Protein AF-A0A7J5AEV9-F1 (afdb_monomer)

Radius of gyration: 16.2 Å; Cα contacts (8 Å, |Δi|>4): 139; chains: 1; bounding box: 48×32×50 Å

Solvent-accessible surface area (backbone atoms only — not comparable to full-atom values): 7048 Å² total; per-residue (Å²): 136,85,91,81,71,64,70,65,54,56,53,51,50,52,52,42,38,52,51,50,50,50,50,41,30,65,71,65,74,42,58,64,68,61,49,69,69,50,55,72,61,55,39,52,50,54,49,26,54,70,43,71,41,33,68,65,60,51,16,63,55,72,72,44,56,64,67,58,43,52,53,44,46,53,51,30,40,75,67,71,52,34,41,65,24,74,56,64,43,65,37,94,74,81,66,45,72,33,46,35,30,33,42,41,72,84,49,37,65,60,33,65,51,51,88,69,76,84,76,80,85,126

Foldseek 3Di:
DDPDDPPVLVVLLVVLLVVLQVQLCVQVVDDLVVLVVDDPLSNLLSSQARDWDALVSSCVSNVHDSVVSVVSQVVCVVVVQKDWAPFFDQDPRSSDGHTTMHRDPVCRVVRPPDPPPVPPPD

Mean predicted aligned error: 10.45 Å

pLDDT: mean 71.99, std 12.47, range [35.88, 85.69]

Structure (mmCIF, N/CA/C/O backbone):
data_AF-A0A7J5AEV9-F1
#
_entry.id   AF-A0A7J5AEV9-F1
#
loop_
_atom_site.grou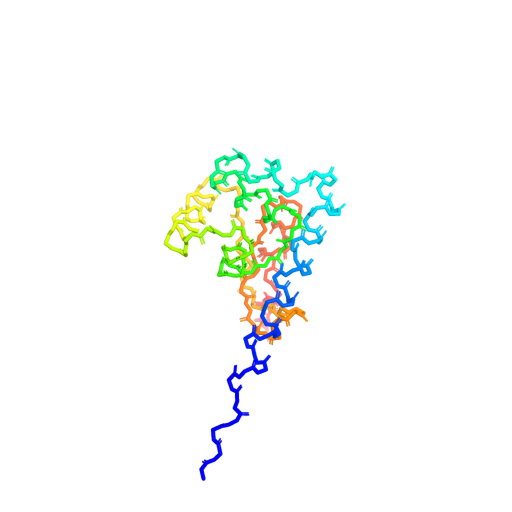p_PDB
_atom_site.id
_atom_site.type_symbol
_atom_site.label_atom_id
_atom_site.label_alt_id
_atom_site.label_comp_id
_atom_site.label_asym_id
_atom_site.label_entity_id
_atom_site.label_seq_id
_atom_site.pdbx_PDB_ins_code
_atom_site.Cartn_x
_atom_site.Cartn_y
_atom_site.Cartn_z
_atom_site.occupancy
_atom_site.B_iso_or_equiv
_atom_site.auth_seq_id
_atom_site.auth_comp_id
_atom_site.auth_asym_id
_atom_site.auth_atom_id
_atom_site.pdbx_PDB_model_num
ATOM 1 N N . MET A 1 1 ? 38.679 2.923 -0.837 1.00 39.59 1 MET A N 1
ATOM 2 C CA . MET A 1 1 ? 37.404 2.187 -0.677 1.00 39.59 1 MET A CA 1
ATOM 3 C C . MET A 1 1 ? 36.369 3.165 -0.130 1.00 39.59 1 MET A C 1
ATOM 5 O O . MET A 1 1 ? 36.384 3.442 1.059 1.00 39.59 1 MET A O 1
ATOM 9 N N . ASN A 1 2 ? 35.557 3.785 -0.996 1.00 35.88 2 ASN A N 1
ATOM 10 C CA . ASN A 1 2 ? 34.612 4.836 -0.594 1.00 35.88 2 ASN A CA 1
ATOM 11 C C . ASN A 1 2 ? 33.258 4.231 -0.199 1.00 35.88 2 ASN A C 1
ATOM 13 O O . ASN A 1 2 ? 32.458 3.857 -1.054 1.00 35.88 2 ASN A O 1
ATOM 17 N N . TYR A 1 3 ? 32.999 4.165 1.107 1.00 46.38 3 TYR A N 1
ATOM 18 C CA . TYR A 1 3 ? 31.670 3.937 1.671 1.00 46.38 3 TYR A CA 1
ATOM 19 C C . TYR A 1 3 ? 30.887 5.258 1.656 1.00 46.38 3 TYR A C 1
ATOM 21 O O . TYR A 1 3 ? 30.828 5.980 2.646 1.00 46.38 3 TYR A O 1
ATOM 29 N N . THR A 1 4 ? 30.289 5.610 0.518 1.00 42.88 4 THR A N 1
ATOM 30 C CA . THR A 1 4 ? 29.416 6.799 0.416 1.00 42.88 4 THR A CA 1
ATOM 31 C C . THR A 1 4 ? 28.179 6.495 -0.430 1.00 42.88 4 THR A C 1
ATOM 33 O O . THR A 1 4 ? 27.828 7.232 -1.338 1.00 42.88 4 THR A O 1
ATOM 36 N N . GLY A 1 5 ? 27.522 5.361 -0.165 1.00 48.19 5 GLY A N 1
ATOM 37 C CA . GLY A 1 5 ? 26.313 4.947 -0.895 1.00 48.19 5 GLY A CA 1
ATOM 38 C C . GLY A 1 5 ? 25.011 4.987 -0.089 1.00 48.19 5 GLY A C 1
ATOM 39 O O . GLY A 1 5 ? 23.938 5.057 -0.672 1.00 48.19 5 GLY A O 1
ATOM 40 N N . ASN A 1 6 ? 25.063 4.952 1.247 1.00 52.69 6 ASN A N 1
ATOM 41 C CA . ASN A 1 6 ? 23.905 4.474 2.019 1.00 52.69 6 ASN A CA 1
ATOM 42 C C . ASN A 1 6 ? 22.954 5.579 2.541 1.00 52.69 6 ASN A C 1
ATOM 44 O O . ASN A 1 6 ? 21.743 5.379 2.608 1.00 52.69 6 ASN A O 1
ATOM 48 N N . ASN A 1 7 ? 23.454 6.782 2.857 1.00 55.44 7 ASN A N 1
ATOM 49 C CA . ASN A 1 7 ? 22.615 7.838 3.458 1.00 55.44 7 ASN A CA 1
ATOM 50 C C . ASN A 1 7 ? 21.600 8.462 2.478 1.00 55.44 7 ASN A C 1
ATOM 52 O O . ASN A 1 7 ? 20.460 8.730 2.855 1.00 55.44 7 ASN A O 1
ATOM 56 N N . ASN A 1 8 ? 21.973 8.635 1.205 1.00 61.91 8 ASN A N 1
ATOM 57 C CA . ASN A 1 8 ? 21.082 9.222 0.199 1.00 61.91 8 ASN A CA 1
ATOM 58 C C . ASN A 1 8 ? 19.903 8.303 -0.157 1.00 61.91 8 ASN A C 1
ATOM 60 O O . ASN A 1 8 ? 18.787 8.784 -0.338 1.00 61.91 8 ASN A O 1
ATOM 64 N N . GLU A 1 9 ? 20.120 6.986 -0.230 1.00 63.59 9 GLU A N 1
ATOM 65 C CA . GLU A 1 9 ? 19.064 6.026 -0.580 1.00 63.59 9 GLU A CA 1
ATOM 66 C C . GLU A 1 9 ? 17.974 5.968 0.498 1.00 63.59 9 GLU A C 1
ATOM 68 O O . GLU A 1 9 ? 16.781 5.992 0.191 1.00 63.59 9 GLU A O 1
ATOM 73 N N . ASN A 1 10 ? 18.377 5.975 1.770 1.00 67.81 10 ASN A N 1
ATOM 74 C CA . ASN A 1 10 ? 17.457 5.942 2.903 1.00 67.81 10 ASN A CA 1
ATOM 75 C C . ASN A 1 10 ? 16.601 7.218 2.987 1.00 67.81 10 ASN A C 1
ATOM 77 O O . ASN A 1 10 ? 15.395 7.161 3.239 1.00 67.81 10 ASN A O 1
ATOM 81 N N . GLN A 1 11 ? 17.203 8.377 2.711 1.00 71.62 11 GLN A N 1
ATOM 82 C CA . GLN A 1 11 ? 16.485 9.648 2.660 1.00 71.62 11 GLN A CA 1
ATOM 83 C C . GLN A 1 11 ? 15.500 9.693 1.485 1.00 71.62 11 GLN A C 1
ATOM 85 O O . GLN A 1 11 ? 14.344 10.072 1.669 1.00 71.62 11 GLN A O 1
ATOM 90 N N . ARG A 1 12 ? 15.905 9.194 0.310 1.00 70.25 12 ARG A N 1
ATOM 91 C CA . ARG A 1 12 ? 15.020 9.056 -0.855 1.00 70.25 12 ARG A CA 1
ATOM 92 C C . ARG A 1 12 ? 13.844 8.129 -0.570 1.00 70.25 12 ARG A C 1
ATOM 94 O O . ARG A 1 12 ? 12.716 8.478 -0.896 1.00 70.25 12 ARG A O 1
ATOM 101 N N . ARG A 1 13 ? 14.073 6.984 0.083 1.00 71.12 13 ARG A N 1
ATOM 102 C CA . ARG A 1 13 ? 12.993 6.077 0.502 1.00 71.12 13 ARG A CA 1
ATOM 103 C C . ARG A 1 13 ? 11.998 6.783 1.421 1.00 71.12 13 ARG A C 1
ATOM 105 O O . ARG A 1 13 ? 10.802 6.729 1.161 1.00 71.12 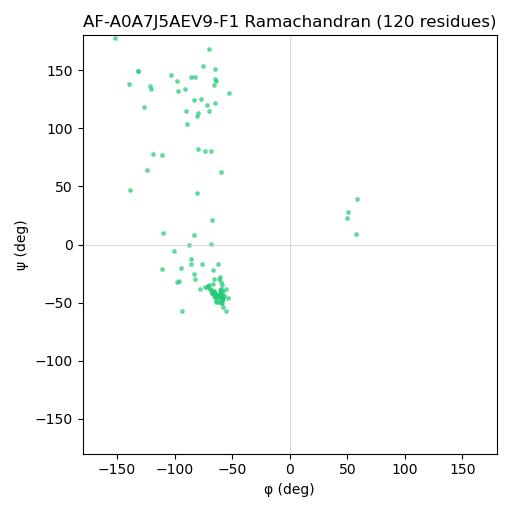13 ARG A O 1
ATOM 112 N N . LYS A 1 14 ? 12.463 7.515 2.437 1.00 77.12 14 LYS A N 1
ATOM 113 C CA . LYS A 1 14 ? 11.576 8.279 3.337 1.00 77.12 14 LYS A CA 1
ATOM 114 C C . LYS A 1 14 ? 10.746 9.332 2.596 1.00 77.12 14 LYS A C 1
ATOM 116 O O . LYS A 1 14 ? 9.552 9.465 2.863 1.00 77.12 14 LYS A O 1
ATOM 121 N N . GLU A 1 15 ? 11.353 10.045 1.652 1.00 79.88 15 GLU A N 1
ATOM 122 C CA . GLU A 1 15 ? 10.671 11.031 0.802 1.00 79.88 15 GLU A CA 1
ATOM 123 C C . GLU A 1 15 ? 9.588 10.371 -0.064 1.00 79.88 15 GLU A C 1
ATOM 125 O O . GLU A 1 15 ? 8.454 10.848 -0.124 1.00 79.88 15 GLU A O 1
ATOM 130 N N . VAL A 1 16 ? 9.903 9.220 -0.662 1.00 77.81 16 VAL A N 1
ATOM 131 C CA . VAL A 1 16 ? 8.960 8.403 -1.437 1.00 77.81 16 VAL A CA 1
ATOM 132 C C . VAL A 1 16 ? 7.773 7.962 -0.586 1.00 77.81 16 VAL A C 1
ATOM 134 O O . VAL A 1 16 ? 6.628 8.156 -0.990 1.00 77.81 16 VAL A O 1
ATOM 137 N N . LEU A 1 17 ? 8.025 7.423 0.609 1.00 80.50 17 LEU A N 1
ATOM 138 C CA . LEU A 1 17 ? 6.965 7.002 1.526 1.00 80.50 17 LEU A CA 1
ATOM 139 C C . LEU A 1 17 ? 6.067 8.187 1.907 1.00 80.50 17 LEU A C 1
ATOM 141 O O . LEU A 1 17 ? 4.845 8.060 1.955 1.00 80.50 17 LEU A O 1
ATOM 145 N N . LYS A 1 18 ? 6.652 9.370 2.121 1.00 83.25 18 LYS A N 1
ATOM 146 C CA . LYS A 1 18 ? 5.907 10.599 2.426 1.00 83.25 18 LYS A CA 1
ATOM 147 C C . LYS A 1 18 ? 5.043 11.058 1.247 1.00 83.25 18 LYS A C 1
ATOM 149 O O . LYS A 1 18 ? 3.902 11.467 1.463 1.00 83.25 18 LYS A O 1
ATOM 154 N N . LEU A 1 19 ? 5.555 10.974 0.018 1.00 82.94 19 LEU A N 1
ATOM 155 C CA . LEU A 1 19 ? 4.791 11.266 -1.198 1.00 82.94 19 LEU A CA 1
ATOM 156 C C . LEU A 1 19 ? 3.635 10.283 -1.380 1.00 82.94 19 LEU A C 1
ATOM 158 O O . LEU A 1 19 ? 2.516 10.722 -1.631 1.00 82.94 19 LEU A O 1
ATOM 162 N N . MET A 1 20 ? 3.871 8.986 -1.172 1.00 80.69 20 MET A N 1
ATOM 163 C CA . MET A 1 20 ? 2.818 7.972 -1.231 1.00 80.69 20 MET A CA 1
ATOM 164 C C . MET A 1 20 ? 1.737 8.223 -0.180 1.00 80.69 20 MET A C 1
ATOM 166 O O . MET A 1 20 ? 0.560 8.223 -0.517 1.00 80.69 20 MET A O 1
ATOM 170 N N . ARG A 1 21 ? 2.099 8.537 1.072 1.00 83.00 21 ARG A N 1
ATOM 171 C CA . ARG A 1 21 ? 1.105 8.914 2.096 1.00 83.00 21 ARG A CA 1
ATOM 172 C C . ARG A 1 21 ? 0.257 10.108 1.656 1.00 83.00 21 ARG A C 1
ATOM 174 O O . ARG A 1 21 ? -0.962 10.066 1.796 1.00 83.00 21 ARG A O 1
ATOM 181 N N . LYS A 1 22 ? 0.882 11.147 1.092 1.00 83.69 22 LYS A N 1
ATOM 182 C CA . LYS A 1 22 ? 0.164 12.320 0.565 1.00 83.69 22 LYS A CA 1
ATOM 183 C C . LYS A 1 22 ? -0.763 11.962 -0.596 1.00 83.69 22 LYS A C 1
ATOM 185 O O . LYS A 1 22 ? -1.889 12.444 -0.622 1.00 83.69 22 LYS A O 1
ATOM 190 N N . GLU A 1 23 ? -0.314 11.127 -1.528 1.00 82.62 23 GLU A N 1
ATOM 191 C CA . GLU A 1 23 ? -1.124 10.631 -2.649 1.00 82.62 23 GLU A CA 1
ATOM 192 C C . GLU A 1 23 ? -2.331 9.821 -2.160 1.00 82.62 23 GLU A C 1
ATOM 194 O O . GLU A 1 23 ? -3.440 10.064 -2.633 1.00 82.62 23 GLU A O 1
ATOM 199 N N . ILE A 1 24 ? -2.152 8.929 -1.172 1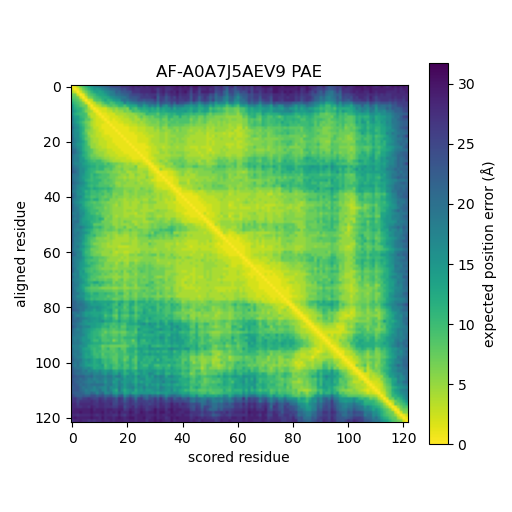.00 81.00 24 ILE A N 1
ATOM 200 C CA . ILE A 1 24 ? -3.260 8.171 -0.567 1.00 81.00 24 ILE A CA 1
ATOM 201 C C . ILE A 1 24 ? -4.286 9.144 0.001 1.00 81.00 24 ILE A C 1
ATOM 203 O O . ILE A 1 24 ? -5.442 9.056 -0.383 1.00 81.00 24 ILE A O 1
ATOM 207 N N . VAL A 1 25 ? -3.876 10.089 0.854 1.00 83.50 25 VAL A N 1
ATOM 208 C CA . VAL A 1 25 ? -4.785 11.076 1.472 1.00 83.50 25 VAL A CA 1
ATOM 209 C C . VAL A 1 25 ? -5.485 11.934 0.416 1.00 83.50 25 VAL A C 1
ATOM 211 O O . VAL A 1 25 ? -6.688 12.176 0.495 1.00 83.50 25 VAL A O 1
ATOM 214 N N . LYS A 1 26 ? -4.750 12.367 -0.614 1.00 83.44 26 LYS A N 1
ATOM 215 C CA . LYS A 1 26 ? -5.285 13.195 -1.700 1.00 83.44 26 LYS A CA 1
ATOM 216 C C . LYS A 1 26 ? -6.328 12.444 -2.530 1.00 83.44 26 LYS A C 1
ATOM 218 O O . LYS A 1 26 ? -7.370 13.014 -2.845 1.00 83.44 26 LYS A O 1
ATOM 223 N N . LYS A 1 27 ? -6.063 11.183 -2.885 1.00 80.75 27 LYS A N 1
ATOM 224 C CA . LYS A 1 27 ? -6.981 10.359 -3.685 1.00 80.75 27 LYS A CA 1
ATOM 225 C C . LYS A 1 27 ? -8.147 9.807 -2.871 1.00 80.75 27 LYS A C 1
ATOM 227 O O . LYS A 1 27 ? -9.260 9.744 -3.382 1.00 80.75 27 LYS A O 1
ATOM 232 N N . SER A 1 28 ? -7.903 9.414 -1.625 1.00 78.69 28 SER A N 1
ATOM 233 C CA . SER A 1 28 ? -8.929 8.874 -0.735 1.00 78.69 28 SER A CA 1
ATOM 234 C C . SER A 1 28 ? -9.842 9.951 -0.158 1.00 78.69 28 SER A C 1
ATOM 236 O O . SER A 1 28 ? -10.898 9.618 0.377 1.00 78.69 28 SER A O 1
ATOM 238 N N . LYS A 1 29 ? -9.426 11.228 -0.219 1.00 80.06 29 LYS A N 1
ATOM 239 C CA . LYS A 1 29 ? -10.059 12.361 0.479 1.00 80.06 29 LYS A CA 1
ATOM 240 C C . LYS A 1 29 ? -10.291 12.085 1.974 1.00 80.06 29 LYS A C 1
ATOM 242 O O . LYS A 1 29 ? -11.166 12.685 2.586 1.00 80.06 29 LYS A O 1
ATOM 247 N N . THR A 1 30 ? -9.522 11.161 2.546 1.00 77.62 30 THR A N 1
ATOM 248 C CA . THR A 1 30 ? -9.659 10.676 3.919 1.00 77.62 30 THR A CA 1
ATOM 249 C C . THR A 1 30 ? -8.351 10.925 4.650 1.00 77.62 30 THR A C 1
ATOM 251 O O . THR A 1 30 ? -7.272 10.676 4.107 1.00 77.62 30 THR A O 1
ATOM 254 N N . ASP A 1 31 ? -8.439 11.409 5.888 1.00 82.06 31 ASP A N 1
ATOM 255 C CA . ASP A 1 31 ? -7.251 11.686 6.687 1.00 82.06 31 ASP A CA 1
ATOM 256 C C . ASP A 1 31 ? -6.463 10.401 6.987 1.00 82.06 31 ASP A C 1
ATOM 258 O O . ASP A 1 31 ? -7.037 9.348 7.285 1.00 82.06 31 ASP A O 1
ATOM 262 N N . PHE A 1 32 ? -5.132 10.488 6.944 1.00 77.25 32 PHE A N 1
ATOM 263 C CA . PHE A 1 32 ? -4.262 9.339 7.187 1.00 77.25 32 PHE A CA 1
ATOM 264 C C . PHE A 1 32 ? -4.469 8.741 8.583 1.00 77.25 32 PHE A C 1
ATOM 266 O O . PHE A 1 32 ? -4.369 7.526 8.736 1.00 77.25 32 PHE A O 1
ATOM 273 N N . GLN A 1 33 ? -4.808 9.551 9.593 1.00 78.12 33 GLN A N 1
ATOM 274 C CA . GLN A 1 33 ? -5.127 9.044 10.927 1.00 78.12 33 GLN A CA 1
ATOM 275 C C . GLN A 1 33 ? -6.409 8.215 10.941 1.00 78.12 33 GLN A C 1
ATOM 277 O O . GLN A 1 33 ? -6.496 7.250 11.690 1.00 78.12 33 GLN A O 1
ATOM 282 N N . THR A 1 34 ? -7.392 8.563 10.109 1.00 80.31 34 THR A N 1
ATOM 283 C CA . THR A 1 34 ? -8.629 7.779 9.983 1.00 80.31 34 THR A CA 1
ATOM 284 C C . THR A 1 34 ? -8.329 6.430 9.344 1.00 80.31 34 THR A C 1
ATOM 286 O O . THR A 1 34 ? -8.774 5.401 9.841 1.00 80.31 34 THR A O 1
ATOM 289 N N . ILE A 1 35 ? -7.471 6.411 8.319 1.00 77.00 35 ILE A N 1
ATOM 290 C CA . ILE A 1 35 ? -6.966 5.163 7.736 1.00 77.00 35 ILE A CA 1
ATOM 291 C C . ILE A 1 35 ? -6.221 4.362 8.815 1.00 77.00 35 ILE A C 1
ATOM 293 O O . ILE A 1 35 ? -6.478 3.181 8.990 1.00 77.00 35 ILE A O 1
ATOM 297 N N . LEU A 1 36 ? -5.378 5.006 9.628 1.00 78.31 36 LEU A N 1
ATOM 298 C CA . LEU A 1 36 ? -4.691 4.378 10.763 1.00 78.31 36 LEU A CA 1
ATOM 299 C C . LEU A 1 36 ? -5.599 3.970 11.943 1.00 78.31 36 LEU A C 1
ATOM 301 O O . LEU A 1 36 ? -5.081 3.444 12.927 1.00 78.31 36 LEU A O 1
ATOM 305 N N . LYS A 1 37 ? -6.917 4.176 11.888 1.00 81.69 37 LYS A N 1
ATOM 306 C CA . LYS A 1 37 ? -7.865 3.614 12.867 1.00 81.69 37 LYS A CA 1
ATOM 307 C C . LYS A 1 37 ? -8.481 2.295 12.401 1.00 81.69 37 LYS A C 1
ATOM 309 O O . LYS A 1 37 ? -8.912 1.512 13.237 1.00 81.69 37 LYS A O 1
ATOM 314 N N . GLU A 1 38 ? -8.457 2.018 11.099 1.00 81.50 38 GLU A N 1
ATOM 315 C CA . GLU A 1 38 ? -8.986 0.780 10.515 1.00 81.50 38 GLU A CA 1
ATOM 316 C C . GLU A 1 38 ? -8.132 -0.445 10.867 1.00 81.50 38 GLU A C 1
ATOM 318 O O . GLU A 1 38 ? -7.003 -0.315 11.335 1.00 81.50 38 GLU A O 1
ATOM 323 N N . THR A 1 39 ? -8.613 -1.657 10.601 1.00 83.38 39 THR A N 1
ATOM 324 C CA . THR A 1 39 ? -7.786 -2.869 10.736 1.00 83.38 39 THR A CA 1
ATOM 325 C C . THR A 1 39 ? -6.631 -2.865 9.729 1.00 83.38 39 THR A C 1
ATOM 327 O O . THR A 1 39 ? -6.740 -2.297 8.642 1.00 83.38 39 THR A O 1
ATOM 330 N N . GLU A 1 40 ? -5.504 -3.504 10.056 1.00 82.69 40 GLU A N 1
ATOM 331 C CA . GLU A 1 40 ? -4.319 -3.512 9.181 1.00 82.69 40 GLU A CA 1
ATOM 332 C C . GLU A 1 40 ? -4.627 -4.036 7.769 1.00 82.69 40 GLU A C 1
ATOM 334 O O . GLU A 1 40 ? -4.142 -3.480 6.784 1.00 82.69 40 GLU A O 1
ATOM 339 N N . ILE A 1 41 ? -5.486 -5.055 7.660 1.00 80.75 41 ILE A N 1
ATOM 340 C CA . ILE A 1 41 ? -5.929 -5.608 6.376 1.00 80.75 41 ILE A CA 1
ATOM 341 C C . ILE A 1 41 ? -6.764 -4.604 5.570 1.00 80.75 41 ILE A C 1
ATOM 343 O O . ILE A 1 41 ? -6.535 -4.460 4.369 1.00 80.75 41 ILE A O 1
ATOM 347 N N . ASN A 1 42 ? -7.668 -3.855 6.217 1.00 81.75 42 ASN A N 1
ATOM 348 C CA . ASN A 1 42 ? -8.439 -2.801 5.554 1.00 81.75 42 ASN A CA 1
ATOM 349 C C . ASN A 1 42 ? -7.522 -1.676 5.089 1.00 81.75 42 ASN A C 1
ATOM 351 O O . ASN A 1 42 ? -7.655 -1.220 3.958 1.00 81.75 42 ASN A O 1
ATOM 355 N N . ARG A 1 43 ? -6.550 -1.263 5.911 1.00 82.69 43 ARG A N 1
ATOM 356 C CA . ARG A 1 43 ? -5.548 -0.262 5.514 1.00 82.69 43 ARG A CA 1
ATOM 357 C C . ARG A 1 43 ? -4.767 -0.715 4.298 1.00 82.69 43 ARG A C 1
ATOM 359 O O . ARG A 1 43 ? -4.592 0.065 3.366 1.00 82.69 43 ARG A O 1
ATOM 366 N N . TYR A 1 44 ? -4.311 -1.964 4.316 1.00 82.12 44 TYR A N 1
ATOM 367 C CA . TYR A 1 44 ? -3.560 -2.567 3.225 1.00 82.12 44 TYR A CA 1
ATOM 368 C C . TYR A 1 44 ? -4.381 -2.575 1.931 1.00 82.12 44 TYR A C 1
ATOM 370 O O . TYR A 1 44 ? -3.937 -2.059 0.904 1.00 82.12 44 TYR A O 1
ATOM 378 N N . TYR A 1 45 ? -5.617 -3.071 2.005 1.00 82.62 45 TYR A N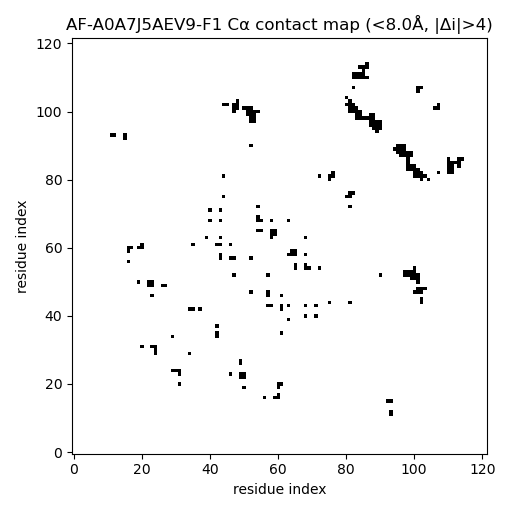 1
ATOM 379 C CA . TYR A 1 45 ? -6.547 -3.117 0.882 1.00 82.62 45 TYR A CA 1
ATOM 380 C C . TYR A 1 45 ? -6.880 -1.720 0.338 1.00 82.62 45 TYR A C 1
ATOM 382 O O . TYR A 1 45 ? -6.841 -1.484 -0.871 1.00 82.62 45 TYR A O 1
ATOM 390 N N . PHE A 1 46 ? -7.164 -0.778 1.238 1.00 81.00 46 PHE A N 1
ATOM 391 C CA . PHE A 1 46 ? -7.495 0.602 0.910 1.00 81.00 46 PHE A CA 1
ATOM 392 C C . PHE A 1 46 ? -6.305 1.318 0.270 1.00 81.00 46 PHE A C 1
ATOM 394 O O . PHE A 1 46 ? -6.458 1.948 -0.769 1.00 81.00 46 PHE A O 1
ATOM 401 N N . GLY A 1 47 ? -5.100 1.173 0.825 1.00 78.50 47 GLY A N 1
ATOM 402 C CA . GLY A 1 47 ? -3.884 1.759 0.266 1.00 78.50 47 GLY A CA 1
ATOM 403 C C . GLY A 1 47 ? -3.611 1.285 -1.163 1.00 78.50 47 GLY A C 1
ATOM 404 O O . GLY A 1 47 ? -3.385 2.115 -2.045 1.00 78.50 47 GLY A O 1
ATOM 405 N N . LEU A 1 48 ? -3.730 -0.024 -1.407 1.00 78.06 48 LEU A N 1
ATOM 406 C CA . LEU A 1 48 ? -3.568 -0.617 -2.739 1.00 78.06 48 LEU A CA 1
ATOM 407 C C . LEU A 1 48 ? -4.661 -0.221 -3.740 1.00 78.06 48 LEU A C 1
ATOM 409 O O . LEU A 1 48 ? -4.429 -0.262 -4.948 1.00 78.06 48 LEU A O 1
ATOM 413 N N . LYS A 1 49 ? -5.833 0.205 -3.258 1.00 77.62 49 LYS A N 1
ATOM 414 C CA . LYS A 1 49 ? -6.925 0.691 -4.112 1.00 77.62 49 LYS A CA 1
ATOM 415 C C . LYS A 1 49 ? -6.595 2.038 -4.751 1.00 77.62 49 LYS A C 1
ATOM 417 O O . LYS A 1 49 ? -7.000 2.301 -5.881 1.00 77.62 49 LYS A O 1
ATOM 422 N N . TYR A 1 50 ? -5.875 2.901 -4.032 1.00 75.88 50 TYR A N 1
ATOM 423 C CA . TYR A 1 50 ? -5.536 4.252 -4.497 1.00 75.88 50 TYR A CA 1
ATOM 424 C C . TYR A 1 50 ? -4.136 4.349 -5.110 1.00 75.88 50 TYR A C 1
ATOM 426 O O . TYR A 1 50 ? -3.924 5.161 -6.023 1.00 75.88 50 TYR A O 1
ATOM 434 N N . ILE A 1 51 ? -3.191 3.540 -4.619 1.00 73.94 51 ILE A N 1
ATOM 435 C CA . ILE A 1 51 ? -1.814 3.488 -5.109 1.00 73.94 51 ILE A CA 1
ATOM 436 C C . ILE A 1 51 ? -1.440 2.059 -5.467 1.00 73.94 51 ILE A C 1
ATOM 438 O O . ILE A 1 51 ? -1.327 1.187 -4.610 1.00 73.94 51 ILE A O 1
ATOM 442 N N . THR A 1 52 ? -1.132 1.863 -6.741 1.00 70.50 52 THR A N 1
ATOM 443 C CA . THR A 1 52 ? -0.554 0.626 -7.243 1.00 70.50 52 THR A CA 1
ATOM 444 C C . THR A 1 52 ? 0.948 0.621 -6.959 1.00 70.50 52 THR A C 1
ATOM 446 O O . THR A 1 52 ? 1.698 1.421 -7.518 1.00 70.50 52 THR A O 1
ATOM 449 N N . THR A 1 53 ? 1.403 -0.237 -6.048 1.00 75.56 53 THR A N 1
ATOM 450 C CA . THR A 1 53 ? 2.820 -0.329 -5.655 1.00 75.56 53 THR A CA 1
ATOM 451 C C . THR A 1 53 ? 3.164 -1.746 -5.193 1.00 75.56 53 THR A C 1
ATOM 453 O O . THR A 1 53 ? 2.302 -2.620 -5.179 1.00 75.56 53 THR A O 1
ATOM 456 N N . SER A 1 54 ? 4.424 -1.997 -4.843 1.00 79.56 54 SER A N 1
ATOM 457 C CA . SER A 1 54 ? 4.896 -3.276 -4.299 1.00 79.56 54 SER A CA 1
ATOM 458 C C . SER A 1 54 ? 4.505 -3.487 -2.836 1.00 79.56 54 SER A C 1
ATOM 460 O O . SER A 1 54 ? 4.423 -2.536 -2.059 1.00 79.56 54 SER A O 1
ATOM 462 N N . ASN A 1 55 ? 4.393 -4.760 -2.435 1.00 78.25 55 ASN A N 1
ATOM 463 C CA . ASN A 1 55 ? 4.012 -5.178 -1.081 1.00 78.25 55 ASN A CA 1
ATOM 464 C C . ASN A 1 55 ? 4.901 -4.525 -0.009 1.00 78.25 55 ASN A C 1
ATOM 466 O O . ASN A 1 55 ? 4.420 -3.931 0.947 1.00 78.25 55 ASN A O 1
ATOM 470 N N . LYS A 1 56 ? 6.219 -4.540 -0.228 1.00 77.94 56 LYS A N 1
ATOM 471 C CA . LYS A 1 56 ? 7.186 -3.928 0.687 1.00 77.94 56 LYS A CA 1
ATOM 472 C C . LYS A 1 56 ? 6.932 -2.427 0.876 1.00 77.94 56 LYS A C 1
ATOM 474 O O . LYS A 1 56 ? 6.843 -1.946 1.999 1.00 77.94 56 LYS A O 1
ATOM 479 N N . THR A 1 57 ? 6.747 -1.703 -0.225 1.00 78.00 57 THR A N 1
ATOM 480 C CA . THR A 1 57 ? 6.574 -0.249 -0.211 1.00 78.00 57 THR A CA 1
ATOM 481 C C . THR A 1 57 ? 5.256 0.162 0.439 1.00 78.00 57 THR A C 1
ATOM 483 O O . THR A 1 57 ? 5.238 1.112 1.221 1.00 78.00 57 THR A O 1
ATOM 486 N N . ILE A 1 58 ? 4.154 -0.546 0.161 1.00 82.12 58 ILE A N 1
ATOM 487 C CA . ILE A 1 58 ? 2.866 -0.249 0.801 1.00 82.12 58 ILE A CA 1
ATOM 488 C C . ILE A 1 58 ? 2.894 -0.581 2.298 1.00 82.12 58 ILE A C 1
ATOM 490 O O . ILE A 1 58 ? 2.400 0.216 3.093 1.00 82.12 58 ILE A O 1
ATOM 494 N N . CYS A 1 59 ? 3.546 -1.679 2.697 1.00 82.75 59 CYS A N 1
ATOM 495 C CA . CYS A 1 59 ? 3.763 -2.023 4.102 1.00 82.75 59 CYS A CA 1
ATOM 496 C C . CYS A 1 59 ? 4.544 -0.934 4.836 1.00 82.75 59 CYS A C 1
ATOM 498 O O . CYS A 1 59 ? 4.078 -0.429 5.853 1.00 82.75 59 CYS A O 1
ATOM 500 N N . GLU A 1 60 ? 5.675 -0.489 4.284 1.00 82.75 60 GLU A N 1
ATOM 501 C CA . GLU A 1 60 ? 6.454 0.616 4.856 1.00 82.75 60 GLU A CA 1
ATOM 502 C C . GLU A 1 60 ? 5.632 1.917 4.926 1.00 82.75 60 GLU A C 1
ATOM 504 O O . GLU A 1 60 ? 5.672 2.650 5.920 1.00 82.75 60 GLU A O 1
ATOM 509 N N . THR A 1 61 ? 4.827 2.189 3.895 1.00 82.06 61 THR A N 1
ATOM 510 C CA . THR A 1 61 ? 3.979 3.388 3.822 1.00 82.06 61 THR A CA 1
ATOM 511 C C . THR A 1 61 ? 2.926 3.378 4.925 1.00 82.06 61 THR A C 1
ATOM 513 O O . THR A 1 61 ? 2.772 4.379 5.628 1.00 82.06 61 THR A O 1
ATOM 516 N N . LEU A 1 62 ? 2.236 2.253 5.106 1.00 80.81 62 LEU A N 1
ATOM 517 C CA . LEU A 1 62 ? 1.142 2.075 6.063 1.00 80.81 62 LEU A CA 1
ATOM 518 C C . LEU A 1 62 ? 1.606 1.651 7.461 1.00 80.81 62 LEU A C 1
ATOM 520 O O . LEU A 1 62 ? 0.772 1.508 8.350 1.00 80.81 62 LEU A O 1
ATOM 524 N N . ASN A 1 63 ? 2.918 1.492 7.660 1.00 80.31 63 ASN A N 1
ATOM 525 C CA . ASN A 1 63 ? 3.511 0.996 8.900 1.00 80.31 63 ASN A CA 1
ATOM 526 C C . ASN A 1 63 ? 2.996 -0.406 9.289 1.00 80.31 63 ASN A C 1
ATOM 528 O O . ASN A 1 63 ? 2.743 -0.690 10.451 1.00 80.31 63 ASN A O 1
ATOM 532 N N . ILE A 1 64 ? 2.825 -1.272 8.291 1.00 83.12 64 ILE A N 1
ATOM 533 C CA . ILE A 1 64 ? 2.433 -2.674 8.457 1.00 83.12 64 ILE A CA 1
ATOM 534 C C . ILE A 1 64 ? 3.701 -3.521 8.389 1.00 83.12 64 ILE A C 1
ATOM 536 O O . ILE A 1 64 ? 4.587 -3.257 7.571 1.00 83.12 64 ILE A O 1
ATOM 540 N N . THR A 1 65 ? 3.798 -4.557 9.219 1.00 81.69 65 THR A N 1
ATOM 541 C CA . THR A 1 65 ? 4.933 -5.482 9.147 1.00 81.69 65 THR A CA 1
ATOM 542 C C . THR A 1 65 ? 4.930 -6.236 7.808 1.00 81.69 65 THR A C 1
ATOM 544 O O . THR A 1 65 ? 3.868 -6.590 7.287 1.00 81.69 65 THR A O 1
ATOM 547 N N . PRO A 1 66 ? 6.101 -6.501 7.205 1.00 77.00 66 PRO A N 1
ATOM 548 C CA . PRO A 1 66 ? 6.178 -7.201 5.920 1.00 77.00 66 PRO A CA 1
ATOM 549 C C . PRO A 1 66 ? 5.594 -8.622 5.989 1.00 77.00 66 PRO A C 1
ATOM 551 O O . PRO A 1 66 ? 5.033 -9.108 5.004 1.00 77.00 66 PRO A O 1
ATOM 554 N N . GLU A 1 67 ? 5.669 -9.271 7.153 1.00 82.19 67 GLU A N 1
ATOM 555 C CA . GLU A 1 67 ? 5.036 -10.566 7.424 1.00 82.19 67 GLU A CA 1
ATOM 556 C C . GLU A 1 67 ? 3.510 -10.468 7.359 1.00 82.19 67 GLU A C 1
ATOM 558 O O . GLU A 1 67 ? 2.872 -11.234 6.632 1.00 82.19 67 GLU A O 1
ATOM 563 N N . ALA A 1 68 ? 2.919 -9.485 8.049 1.00 83.00 68 ALA A N 1
ATOM 564 C CA . ALA A 1 68 ? 1.481 -9.248 8.002 1.00 83.00 68 ALA A CA 1
ATOM 565 C C . ALA A 1 68 ? 1.035 -8.876 6.582 1.00 83.00 68 ALA A C 1
ATOM 567 O O . ALA A 1 68 ? 0.097 -9.469 6.060 1.00 83.00 68 ALA A O 1
ATOM 568 N N . GLY A 1 69 ? 1.772 -7.996 5.900 1.00 81.81 69 GLY A N 1
ATOM 569 C CA . GLY A 1 69 ? 1.515 -7.637 4.505 1.00 81.81 69 GLY A CA 1
ATOM 570 C C . GLY A 1 69 ? 1.544 -8.822 3.547 1.00 81.81 69 GLY A C 1
ATOM 571 O O . GLY A 1 69 ? 0.693 -8.926 2.672 1.00 81.81 69 GLY A O 1
ATOM 572 N N . THR A 1 70 ? 2.478 -9.757 3.729 1.00 82.88 70 THR A N 1
ATOM 573 C CA . THR A 1 70 ? 2.537 -10.990 2.927 1.00 82.88 70 THR A CA 1
ATOM 574 C C . THR A 1 70 ? 1.331 -11.894 3.190 1.00 82.88 70 THR A C 1
ATOM 576 O O . THR A 1 70 ? 0.748 -12.415 2.240 1.00 82.88 70 THR A O 1
ATOM 579 N N . ARG A 1 71 ? 0.890 -12.021 4.451 1.00 85.69 71 ARG A N 1
ATOM 580 C CA . ARG A 1 71 ? -0.340 -12.758 4.799 1.00 85.69 71 ARG A CA 1
ATOM 581 C C . ARG A 1 71 ? -1.588 -12.087 4.222 1.00 85.69 71 ARG A C 1
ATOM 583 O O . ARG A 1 71 ? -2.443 -12.774 3.673 1.00 85.69 71 ARG A O 1
ATOM 590 N N . TYR A 1 72 ? -1.690 -10.761 4.311 1.00 83.44 72 TYR A N 1
ATOM 591 C CA . TYR A 1 72 ? -2.810 -9.994 3.759 1.00 83.44 72 TYR A CA 1
ATOM 592 C C . TYR A 1 72 ? -2.847 -10.073 2.239 1.00 83.44 72 TYR A C 1
ATOM 594 O O . TYR A 1 72 ? -3.915 -10.287 1.677 1.00 83.44 72 TYR A O 1
ATOM 602 N N . LYS A 1 73 ? -1.688 -9.986 1.583 1.00 82.69 73 LYS A N 1
ATOM 603 C CA . LYS A 1 73 ? -1.548 -10.199 0.144 1.00 82.69 73 LYS A CA 1
ATOM 604 C C . LYS A 1 73 ? -2.109 -11.560 -0.261 1.00 82.69 73 LYS A C 1
ATOM 606 O O . LYS A 1 73 ? -3.038 -11.597 -1.055 1.00 82.69 73 LYS A O 1
ATOM 611 N N . ALA A 1 74 ? -1.601 -12.641 0.334 1.00 82.94 74 ALA A N 1
ATOM 612 C CA . ALA A 1 74 ? -2.036 -13.999 0.014 1.00 82.94 74 ALA A CA 1
ATOM 613 C C . ALA A 1 74 ? -3.543 -14.183 0.245 1.00 82.94 74 ALA A C 1
ATOM 615 O O . ALA A 1 74 ? -4.237 -14.716 -0.612 1.00 82.94 74 ALA A O 1
ATOM 616 N N . LYS A 1 75 ? -4.070 -13.663 1.361 1.00 84.06 75 LYS A N 1
ATOM 617 C CA . LYS A 1 75 ? -5.502 -13.731 1.672 1.00 84.06 75 LYS A CA 1
ATOM 618 C C . LYS A 1 75 ? -6.350 -12.951 0.667 1.00 84.06 75 LYS A C 1
ATOM 620 O O . LYS A 1 75 ? -7.397 -13.430 0.249 1.00 84.06 75 LYS A O 1
ATOM 625 N N . LEU A 1 76 ? -5.927 -11.753 0.272 1.00 81.38 76 LEU A N 1
ATOM 626 C CA . LEU A 1 76 ? -6.658 -10.951 -0.708 1.00 81.38 76 LEU A CA 1
ATOM 627 C C . LEU A 1 76 ? -6.568 -11.545 -2.121 1.00 81.38 76 LEU A C 1
ATOM 629 O O . LEU A 1 76 ? -7.555 -11.481 -2.846 1.00 81.38 76 LEU A O 1
ATOM 633 N N . GLU A 1 77 ? -5.430 -12.138 -2.492 1.00 80.62 77 GLU A N 1
ATOM 634 C CA . GLU A 1 77 ? -5.262 -12.881 -3.750 1.00 80.62 77 GLU A CA 1
ATOM 635 C C . GLU A 1 77 ? -6.168 -14.119 -3.787 1.00 80.62 77 GLU A C 1
ATOM 637 O O . GLU A 1 77 ? -6.874 -14.326 -4.770 1.00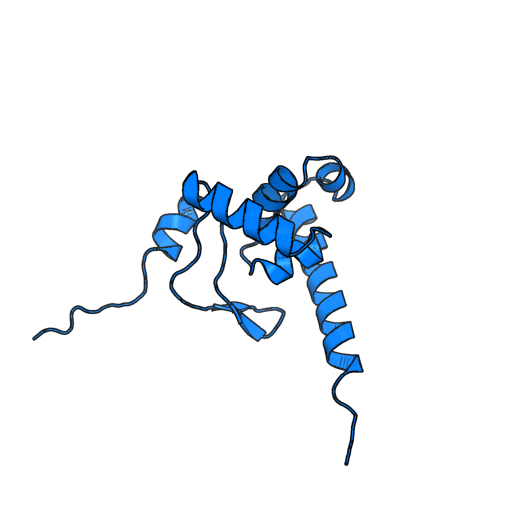 80.62 77 GLU A O 1
ATOM 642 N N . GLU A 1 78 ? -6.225 -14.890 -2.697 1.00 79.62 78 GLU A N 1
ATOM 643 C CA . GLU A 1 78 ? -7.118 -16.049 -2.552 1.00 79.62 78 GLU A CA 1
ATOM 644 C C . GLU A 1 78 ? -8.596 -15.655 -2.677 1.00 79.62 78 GLU A C 1
ATOM 646 O O . GLU A 1 78 ? -9.383 -16.352 -3.310 1.00 79.62 78 GLU A O 1
ATOM 651 N N . ASN A 1 79 ? -8.967 -14.491 -2.137 1.00 76.94 79 ASN A N 1
ATOM 652 C CA . ASN A 1 79 ? -10.323 -13.950 -2.230 1.00 76.94 79 ASN A CA 1
ATOM 653 C C . ASN A 1 79 ? -10.596 -13.202 -3.550 1.00 76.94 79 ASN A C 1
ATOM 655 O O . ASN A 1 79 ? -11.618 -12.529 -3.651 1.00 76.94 79 ASN A O 1
ATOM 659 N N . GLN A 1 80 ? -9.683 -13.257 -4.530 1.00 70.88 80 GLN A N 1
ATOM 660 C CA . GLN A 1 80 ? -9.769 -12.520 -5.801 1.00 70.88 80 GLN A CA 1
ATOM 661 C C . GLN A 1 80 ? -10.042 -11.014 -5.621 1.00 70.88 80 GLN A C 1
ATOM 663 O O . GLN A 1 80 ?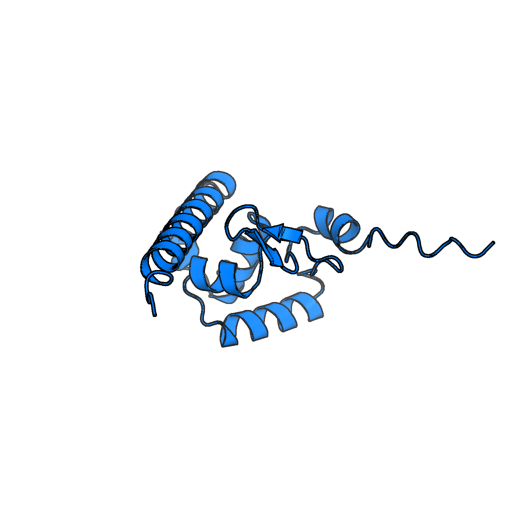 -10.622 -10.361 -6.481 1.00 70.88 80 GLN A O 1
ATOM 668 N N . ASN A 1 81 ? -9.610 -10.451 -4.492 1.00 76.75 81 ASN A N 1
ATOM 669 C CA . ASN A 1 81 ? -9.748 -9.041 -4.130 1.00 76.75 81 ASN A CA 1
ATOM 670 C C . ASN A 1 81 ? -8.446 -8.262 -4.365 1.00 76.75 81 ASN A C 1
ATOM 672 O O . ASN A 1 81 ? -8.411 -7.040 -4.228 1.00 76.75 81 ASN A O 1
ATOM 676 N N . LEU A 1 82 ? -7.363 -8.948 -4.731 1.00 79.94 82 LEU A N 1
ATOM 677 C CA . LEU A 1 82 ? -6.085 -8.353 -5.099 1.00 79.94 82 LEU A CA 1
ATOM 678 C C . LEU A 1 82 ? -5.498 -9.100 -6.290 1.00 79.94 82 LEU A C 1
ATOM 680 O O . LEU A 1 82 ? -5.486 -10.327 -6.309 1.00 79.94 82 LEU A O 1
ATOM 684 N N . VAL A 1 83 ? -4.948 -8.351 -7.241 1.00 74.94 83 VAL A N 1
ATOM 685 C CA . VAL A 1 83 ? -4.162 -8.891 -8.349 1.00 74.94 83 VAL A CA 1
ATOM 686 C C . VAL A 1 83 ? -2.766 -8.296 -8.314 1.00 74.94 83 VAL A C 1
ATOM 688 O O . VAL A 1 83 ? -2.569 -7.085 -8.164 1.00 74.94 83 VAL A O 1
ATOM 691 N N . THR A 1 84 ? -1.786 -9.175 -8.476 1.00 76.06 84 THR A N 1
ATOM 692 C CA . THR A 1 84 ? -0.409 -8.818 -8.793 1.00 76.06 84 THR A CA 1
ATOM 693 C C . THR A 1 84 ? -0.219 -8.784 -10.302 1.00 76.06 84 THR A C 1
ATOM 695 O O . THR A 1 84 ? -0.621 -9.700 -11.014 1.00 76.06 84 THR A O 1
ATOM 698 N N . SER A 1 85 ? 0.427 -7.734 -10.806 1.00 74.69 85 SER A N 1
ATOM 699 C CA . SER A 1 85 ? 0.811 -7.693 -12.212 1.00 74.69 85 SER A CA 1
ATOM 700 C C . SER A 1 85 ? 1.847 -8.766 -12.524 1.00 74.69 85 SER A C 1
ATOM 702 O O . SER A 1 85 ? 2.819 -8.938 -11.779 1.00 74.69 85 SER A O 1
ATOM 704 N N . ILE A 1 86 ? 1.654 -9.436 -13.658 1.00 70.00 86 ILE A N 1
ATOM 705 C CA . ILE A 1 86 ? 2.572 -10.460 -14.172 1.00 70.00 86 ILE A CA 1
ATOM 706 C C . ILE A 1 86 ? 3.925 -9.823 -14.515 1.00 70.00 86 ILE A C 1
ATOM 708 O O . ILE A 1 86 ? 4.981 -10.337 -14.146 1.00 70.00 86 ILE A O 1
ATOM 712 N N . ASP A 1 87 ? 3.887 -8.655 -15.152 1.00 68.62 87 ASP A N 1
ATOM 713 C CA . ASP A 1 87 ? 5.068 -7.877 -15.501 1.00 68.62 87 ASP A CA 1
ATOM 714 C C . ASP A 1 87 ? 5.571 -7.034 -14.319 1.00 68.62 87 ASP A C 1
ATOM 716 O O . ASP A 1 87 ? 4.803 -6.488 -13.518 1.00 68.62 87 ASP A O 1
ATOM 720 N N . LYS A 1 88 ? 6.897 -6.903 -14.215 1.00 70.62 88 LYS A N 1
ATOM 721 C CA . LYS A 1 88 ? 7.520 -5.969 -13.275 1.00 70.62 88 LYS A CA 1
ATOM 722 C C . LYS A 1 88 ? 7.556 -4.591 -13.909 1.00 70.62 88 LYS A C 1
ATOM 724 O O . LYS A 1 88 ? 8.154 -4.402 -14.966 1.00 70.62 88 LYS A O 1
ATOM 729 N N . PHE A 1 89 ? 6.991 -3.612 -13.225 1.00 69.62 89 PHE A N 1
ATOM 730 C CA . PHE A 1 89 ? 7.029 -2.227 -13.663 1.00 69.62 89 PHE A CA 1
ATOM 731 C C . PHE A 1 89 ? 8.057 -1.456 -12.857 1.00 69.62 89 PHE A C 1
ATOM 733 O O . PHE A 1 89 ? 8.258 -1.702 -11.666 1.00 69.62 89 PHE A O 1
ATOM 740 N N . GLN A 1 90 ? 8.709 -0.500 -13.511 1.00 70.06 90 GLN A N 1
ATOM 741 C CA . GLN A 1 90 ? 9.610 0.395 -12.815 1.00 70.06 90 GLN A CA 1
ATOM 742 C C . GLN A 1 90 ? 8.791 1.328 -11.925 1.00 70.06 90 GLN A C 1
ATOM 744 O O . GLN A 1 90 ? 8.010 2.151 -12.405 1.00 70.06 90 GLN A O 1
ATOM 749 N N . CYS A 1 91 ? 8.969 1.204 -10.614 1.00 64.19 91 CYS A N 1
ATOM 750 C CA . CYS A 1 91 ? 8.319 2.080 -9.661 1.00 64.19 91 CYS A CA 1
ATOM 751 C C . CYS A 1 91 ? 8.859 3.505 -9.886 1.00 64.19 91 CYS A C 1
ATOM 753 O O . CYS A 1 91 ? 10.072 3.704 -9.771 1.00 64.19 91 CYS A O 1
ATOM 755 N N . PRO A 1 92 ? 8.020 4.517 -10.180 1.00 61.56 92 PRO A N 1
ATOM 756 C CA . PRO A 1 92 ? 8.493 5.869 -10.516 1.00 61.56 92 PRO A CA 1
ATOM 757 C C . PRO A 1 92 ? 9.260 6.529 -9.361 1.00 61.56 92 PRO A C 1
ATOM 759 O O . PRO A 1 92 ? 10.001 7.491 -9.550 1.00 61.56 92 PRO A O 1
ATOM 762 N N . TYR A 1 93 ? 9.096 5.976 -8.162 1.00 61.84 93 TYR A N 1
ATOM 763 C CA . TYR A 1 93 ? 9.665 6.467 -6.927 1.00 61.84 93 TYR A CA 1
ATOM 764 C C . TYR A 1 93 ? 11.002 5.810 -6.565 1.00 61.84 93 TYR A C 1
ATOM 766 O O . TYR A 1 93 ? 12.001 6.503 -6.388 1.00 61.84 93 TYR A O 1
ATOM 774 N N . THR A 1 94 ? 11.040 4.478 -6.449 1.00 59.81 94 THR A N 1
ATOM 775 C CA . THR A 1 94 ? 12.270 3.747 -6.091 1.00 59.81 94 THR A CA 1
ATOM 776 C C . THR A 1 94 ? 13.145 3.445 -7.303 1.00 59.81 94 THR A C 1
ATOM 778 O O . THR A 1 94 ? 14.299 3.068 -7.137 1.00 59.81 94 THR A O 1
ATOM 781 N N . LYS A 1 95 ? 12.618 3.623 -8.524 1.00 67.31 95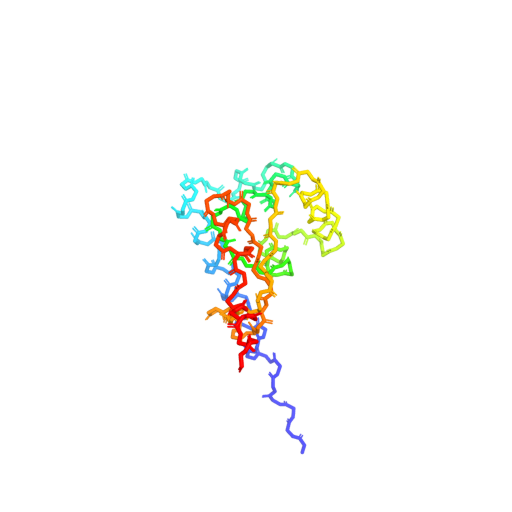 LYS A N 1
ATOM 782 C CA . LYS A 1 95 ? 13.219 3.187 -9.795 1.00 67.31 95 LYS A CA 1
ATOM 783 C C . LYS A 1 95 ? 13.501 1.682 -9.874 1.00 67.31 95 LYS A C 1
ATOM 785 O O . LYS A 1 95 ? 14.129 1.240 -10.834 1.00 67.31 95 LYS A O 1
ATOM 790 N N . GLU A 1 96 ? 13.015 0.907 -8.907 1.00 67.56 96 GLU A N 1
ATOM 791 C CA . GLU A 1 96 ? 13.133 -0.548 -8.867 1.00 67.56 96 GLU A CA 1
ATOM 792 C C . GLU A 1 96 ? 11.999 -1.192 -9.669 1.00 67.56 96 GLU A C 1
ATOM 794 O O . GLU A 1 96 ? 10.867 -0.701 -9.673 1.00 67.56 96 GLU A O 1
ATOM 799 N N . TYR A 1 97 ? 12.305 -2.303 -10.337 1.00 71.12 97 TYR A N 1
ATOM 800 C CA . TYR A 1 97 ? 11.317 -3.111 -11.045 1.00 71.12 97 TYR A CA 1
ATOM 801 C C . TYR A 1 97 ? 10.569 -3.997 -10.056 1.00 71.12 97 TYR A C 1
ATOM 803 O O . TYR A 1 97 ? 11.143 -4.915 -9.467 1.00 71.12 97 TYR A O 1
ATOM 811 N N . VAL A 1 98 ? 9.282 -3.726 -9.882 1.00 74.38 98 VAL A N 1
ATOM 812 C CA . VAL A 1 98 ? 8.445 -4.367 -8.870 1.00 74.38 98 VAL A CA 1
ATOM 813 C C . VAL A 1 98 ? 7.141 -4.865 -9.473 1.00 74.38 98 VAL A C 1
ATOM 815 O O . VAL A 1 98 ? 6.612 -4.286 -10.421 1.00 74.38 98 VAL A O 1
ATOM 818 N N . HIS A 1 99 ? 6.609 -5.948 -8.909 1.00 76.19 99 HIS A N 1
ATOM 819 C CA . HIS A 1 99 ? 5.255 -6.382 -9.229 1.00 76.19 99 HIS A CA 1
ATOM 820 C C . HIS A 1 99 ? 4.276 -5.412 -8.587 1.00 76.19 99 HIS A C 1
ATOM 822 O O . HIS A 1 99 ? 4.276 -5.227 -7.368 1.00 76.19 99 HIS A O 1
ATOM 828 N N . PHE A 1 100 ? 3.467 -4.780 -9.422 1.00 76.75 100 PHE A N 1
ATOM 829 C CA . PHE A 1 100 ? 2.441 -3.857 -8.983 1.00 76.75 100 PHE A CA 1
ATOM 830 C C . PHE A 1 100 ? 1.242 -4.622 -8.435 1.00 76.75 100 PHE A C 1
ATOM 832 O O . PHE A 1 100 ? 0.702 -5.494 -9.109 1.00 76.75 100 PHE A O 1
ATOM 839 N N . LEU A 1 101 ? 0.851 -4.309 -7.200 1.00 75.06 101 LEU A N 1
ATOM 840 C CA . LEU A 1 101 ? -0.364 -4.828 -6.590 1.00 75.06 101 LEU A CA 1
ATOM 841 C C . LEU A 1 101 ? -1.462 -3.789 -6.751 1.00 75.06 101 LEU A C 1
ATOM 843 O O . LEU A 1 101 ? -1.257 -2.615 -6.437 1.00 75.06 101 LEU A O 1
ATOM 847 N N . SER A 1 102 ? -2.624 -4.229 -7.210 1.00 72.12 102 SER A N 1
ATOM 848 C CA . SER A 1 102 ? -3.833 -3.417 -7.214 1.00 72.12 102 SER A CA 1
ATOM 849 C C . SER A 1 102 ? -4.976 -4.225 -6.633 1.00 72.12 102 SER A C 1
ATOM 851 O O . SER A 1 102 ? -5.021 -5.445 -6.772 1.00 72.12 102 SER A O 1
ATOM 853 N N . THR A 1 103 ? -5.905 -3.529 -5.994 1.00 70.69 103 THR A N 1
ATOM 854 C CA . THR A 1 103 ? -7.197 -4.068 -5.541 1.00 70.69 103 THR A CA 1
ATOM 855 C C . THR A 1 103 ? -8.353 -3.499 -6.367 1.00 70.69 103 THR A C 1
ATOM 857 O O . THR A 1 103 ? -9.521 -3.657 -6.024 1.00 70.69 103 THR A O 1
ATOM 860 N N . ASN A 1 104 ? -8.043 -2.800 -7.465 1.00 66.31 104 ASN A N 1
ATOM 861 C CA . ASN A 1 104 ? -9.049 -2.254 -8.361 1.00 66.31 104 ASN A CA 1
ATOM 862 C C . ASN A 1 104 ? -9.398 -3.276 -9.459 1.00 66.31 104 ASN A C 1
ATOM 864 O O . ASN A 1 104 ? -8.541 -3.530 -10.306 1.00 66.31 104 ASN A O 1
ATOM 868 N N . PRO A 1 105 ? -10.633 -3.810 -9.512 1.00 65.06 105 PRO A N 1
ATOM 869 C CA . PRO A 1 105 ? -11.026 -4.807 -10.510 1.00 65.06 105 PRO A CA 1
ATOM 870 C C . PRO A 1 105 ? -10.909 -4.289 -11.951 1.00 65.06 105 PRO A C 1
ATOM 872 O O . PRO A 1 105 ? -10.595 -5.058 -12.851 1.00 65.06 105 PRO A O 1
ATOM 875 N N . LEU A 1 106 ? -11.052 -2.976 -12.172 1.00 62.28 106 LEU A N 1
ATOM 876 C CA . LEU A 1 106 ? -10.834 -2.359 -13.490 1.00 62.28 106 LEU A CA 1
ATOM 877 C C . LEU A 1 106 ? -9.373 -2.459 -13.947 1.00 62.28 106 LEU A C 1
ATOM 879 O O . LEU A 1 106 ? -9.079 -2.527 -15.137 1.00 62.28 106 LEU A O 1
ATOM 883 N N . GLU A 1 107 ? -8.445 -2.473 -12.991 1.00 63.19 107 GLU A N 1
ATOM 884 C CA . GLU A 1 107 ? -7.025 -2.655 -13.261 1.00 63.19 107 GLU A CA 1
ATOM 885 C C . GLU A 1 107 ? -6.653 -4.140 -13.329 1.00 63.19 107 GLU A C 1
ATOM 887 O O . GLU A 1 107 ? -5.607 -4.455 -13.883 1.00 63.19 107 GLU A O 1
ATOM 892 N N . PHE A 1 108 ? -7.483 -5.065 -12.830 1.00 69.06 108 PHE A N 1
ATOM 893 C CA . PHE A 1 108 ? -7.161 -6.499 -12.830 1.00 69.06 108 PHE A CA 1
ATOM 894 C C . PHE A 1 108 ? -6.997 -7.031 -14.241 1.00 69.06 108 PHE A C 1
ATOM 896 O O . PHE A 1 108 ? -5.973 -7.638 -14.538 1.00 69.06 108 PHE A O 1
ATOM 903 N N . GLU A 1 109 ? -7.946 -6.744 -15.133 1.00 63.91 109 GLU A N 1
ATOM 904 C CA . GLU A 1 109 ? -7.832 -7.143 -16.538 1.00 63.91 109 GLU A CA 1
ATOM 905 C C . GLU A 1 109 ? -6.584 -6.551 -17.198 1.00 63.91 109 GLU A C 1
ATOM 907 O O . GLU A 1 109 ? -5.950 -7.203 -18.024 1.00 63.91 109 GLU A O 1
ATOM 912 N N . ARG A 1 110 ? -6.191 -5.331 -16.812 1.00 66.44 110 ARG A N 1
ATOM 913 C CA . ARG A 1 110 ? -4.998 -4.663 -17.342 1.00 66.44 110 ARG A CA 1
ATOM 914 C C . ARG A 1 110 ? -3.696 -5.257 -16.800 1.00 66.44 110 ARG A C 1
ATOM 916 O O . ARG A 1 110 ? -2.723 -5.330 -17.541 1.00 66.44 110 ARG A O 1
ATOM 923 N N . LEU A 1 111 ? -3.676 -5.666 -15.532 1.00 66.12 111 LEU A N 1
ATOM 924 C CA . LEU A 1 111 ? -2.507 -6.224 -14.842 1.00 66.12 111 LEU A CA 1
ATOM 925 C C . LEU A 1 111 ? -2.305 -7.721 -15.141 1.00 66.12 111 LEU A C 1
ATOM 927 O O . LEU A 1 111 ? -1.160 -8.183 -15.136 1.00 66.12 111 LEU A O 1
ATOM 931 N N . LEU A 1 112 ? -3.400 -8.449 -15.411 1.00 64.25 112 LEU A N 1
ATOM 932 C CA . LEU A 1 112 ? -3.426 -9.850 -15.856 1.00 64.25 112 LEU A CA 1
ATOM 933 C C . LEU A 1 112 ? -3.229 -9.997 -17.366 1.00 64.25 112 LEU A C 1
ATOM 935 O O . LEU A 1 112 ? -2.743 -11.037 -17.810 1.00 64.25 112 LEU A O 1
ATOM 939 N N . LYS A 1 113 ? -3.559 -8.975 -18.171 1.00 56.94 113 LYS A N 1
ATOM 940 C CA . LYS A 1 113 ? -3.109 -8.897 -19.566 1.00 56.94 113 LYS A CA 1
ATOM 941 C C . LYS A 1 113 ? -1.604 -8.666 -19.579 1.00 56.94 113 LYS A C 1
ATOM 943 O O . LYS A 1 113 ? -1.121 -7.552 -19.768 1.00 56.94 113 LYS A O 1
ATOM 948 N N . SER A 1 114 ? -0.852 -9.745 -19.389 1.00 46.97 114 SER A N 1
ATOM 949 C CA . SER A 1 114 ? 0.555 -9.766 -19.746 1.00 46.97 114 SER A CA 1
ATOM 950 C C . SER A 1 114 ? 0.664 -9.315 -21.200 1.00 46.97 114 SER A C 1
ATOM 952 O O . SER A 1 114 ? -0.013 -9.853 -22.079 1.00 46.97 114 SER A O 1
ATOM 954 N N . LYS A 1 115 ? 1.550 -8.356 -21.479 1.00 45.97 115 LYS A N 1
ATOM 955 C CA . LYS A 1 115 ? 1.971 -8.019 -22.851 1.00 45.97 115 LYS A CA 1
ATOM 956 C C . LYS A 1 115 ? 2.789 -9.148 -23.491 1.00 45.97 115 LYS A C 1
ATOM 958 O O . LYS A 1 115 ? 3.519 -8.926 -24.455 1.00 45.97 115 LYS A O 1
ATOM 963 N N . THR A 1 116 ? 2.659 -10.370 -22.995 1.00 45.03 116 THR A N 1
ATOM 964 C CA . THR A 1 116 ? 3.126 -11.555 -23.678 1.00 45.03 116 THR A CA 1
ATOM 965 C C . THR A 1 116 ? 2.170 -11.827 -24.839 1.00 45.03 116 THR A C 1
ATOM 967 O O . THR A 1 116 ? 1.299 -12.688 -24.786 1.00 45.03 116 THR A O 1
ATOM 970 N N . ASN A 1 117 ? 2.379 -11.093 -25.934 1.00 41.34 117 ASN A N 1
ATOM 971 C CA . ASN A 1 117 ? 2.121 -11.577 -27.285 1.00 41.34 117 ASN A CA 1
ATOM 972 C C . ASN A 1 117 ? 2.990 -12.836 -27.537 1.00 41.34 117 ASN A C 1
ATOM 974 O O . ASN A 1 117 ? 3.836 -12.836 -28.427 1.00 41.34 117 ASN A O 1
ATOM 978 N N . GLN A 1 118 ? 2.802 -13.927 -26.780 1.00 44.41 118 GLN A N 1
ATOM 979 C CA . GLN A 1 118 ? 3.307 -15.266 -27.133 1.00 44.41 118 GLN A CA 1
ATOM 980 C C . GLN A 1 118 ? 2.382 -15.931 -28.158 1.00 44.41 118 GLN A C 1
ATOM 982 O O . GLN A 1 118 ? 2.082 -17.113 -28.095 1.00 44.41 118 GLN A O 1
ATOM 987 N N . PHE A 1 119 ? 1.969 -15.166 -29.163 1.00 44.22 119 PHE A N 1
ATOM 988 C CA . PHE A 1 119 ? 1.528 -15.727 -30.431 1.00 44.22 119 PHE A CA 1
ATOM 989 C C . PHE A 1 119 ? 2.362 -15.099 -31.545 1.00 44.22 119 PHE A C 1
ATOM 991 O O . PHE A 1 119 ? 1.873 -14.384 -32.412 1.00 44.22 119 PHE A O 1
ATOM 998 N N . LYS A 1 120 ? 3.668 -15.371 -31.506 1.00 38.84 120 LYS A N 1
ATOM 999 C CA . LYS A 1 120 ? 4.447 -15.562 -32.730 1.00 38.84 120 LYS A CA 1
ATOM 1000 C C . LYS A 1 120 ? 4.824 -17.036 -32.781 1.00 38.84 120 LYS A C 1
ATOM 1002 O O . LYS A 1 120 ? 5.916 -17.435 -32.399 1.00 38.84 120 LYS A O 1
ATOM 1007 N N . MET A 1 121 ? 3.837 -17.833 -33.163 1.00 41.59 121 MET A N 1
ATOM 1008 C CA . MET A 1 121 ? 4.010 -19.210 -33.592 1.00 41.59 121 MET A CA 1
ATOM 1009 C C . MET A 1 121 ? 3.500 -19.242 -35.032 1.00 41.59 121 MET A C 1
ATOM 1011 O O . MET A 1 121 ? 2.346 -19.572 -35.268 1.00 41.59 121 MET A O 1
ATOM 1015 N N . PHE A 1 122 ? 4.328 -18.751 -35.953 1.00 48.69 122 PHE A N 1
ATOM 1016 C CA . PHE A 1 122 ? 4.198 -18.934 -37.397 1.00 48.69 122 PHE A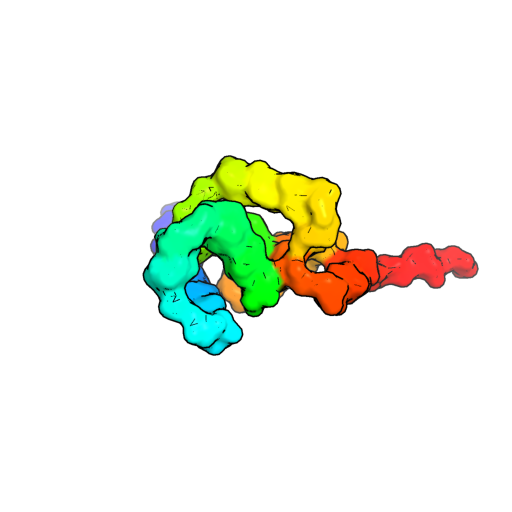 CA 1
ATOM 1017 C C . PHE A 1 122 ? 5.607 -18.998 -37.973 1.00 48.69 122 PHE A C 1
ATOM 1019 O O . PHE A 1 122 ? 6.407 -18.100 -37.611 1.00 48.69 122 PHE A O 1
#

Secondary structure (DSSP, 8-state):
----SHHHHHHHHHHHHHHHHHHHHHHH-S-HHHHTTS-HHHHHHHHHHH--B-HHHHHHHHT--HHHHHHHHHHHHHTTS-EEEEEEEE-TTT--EEEEEE--HHHHHHHHS---------

Nearest PDB structures (foldseek):
  2kko-assembly1_B  TM=6.830E-01  e=2.624E-01  Mycobacterium tuberculosis variant bovis
  6cda-assembly1_A-2  TM=6.015E-01  e=1.436E-01  Staphylococcus aureus
  3gw2-assembly1_A-2  TM=6.860E-01  e=1.050E+00  Mycobacterium tuberculosis variant bovis AF2122/97
  8bif-assembly2_D-2  TM=6.469E-01  e=7.312E-01  Photorhabdus laumondii subsp. laumo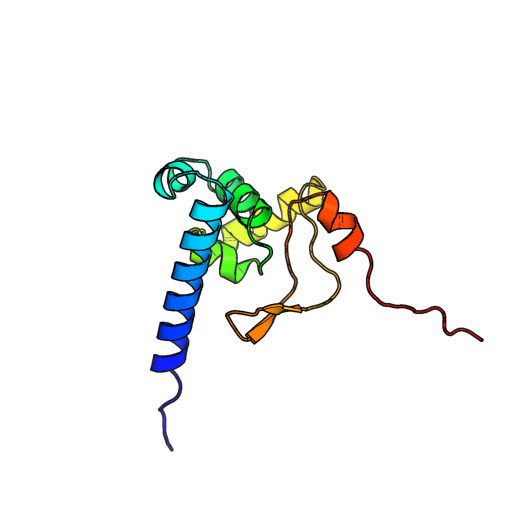ndii TTO1
  5f8e-assembly2_C  TM=7.342E-01  e=9.884E-01  Mycobacterium tuberculosis H37Rv

Organism: NCBI:txid2026654

Sequence (122 aa):
MNYTGNNNENQRRKEVLKLMRKEIVKKSKTDFQTILKETEINRYYFGLKYITTSNKTICETLNITPEAGTRYKAKLEENQNLVTSIDKFQCPYTKEYVHFLSTNPLEFERLLKSKTNQFKMF